Protein AF-A0AA38FNU3-F1 (afdb_monomer_lite)

InterPro domains:
  IPR005162 Retrotransposon-derived protein PEG10, N-terminal capsid-like domain [PF03732] (2-72)

pLDDT: mean 79.21, std 12.97, range [36.06, 91.69]

Secondary structure (DSSP, 8-state):
---THHHHHHHTSPTTS--SHHHHHHHHHHHHS----HHHHHHHHHT----TT--HHHHHHHHHHHHTTS-GGG-------

Radius of gyration: 19.13 Å; chains: 1; bounding box: 38×35×52 Å

Organism: Taxus chinensis (NCBI:txid29808)

Foldseek 3Di:
DQDDPRVVVVVPDPPPCDPDDVSVVVVCCVVPVPPPVLVVLVVVLVPQDDDPPHDPVVSVVVNVVSVVPRDPVVPPPPPDD

Sequence (81 aa):
TLRDNAADWFYHLPARTITDWDTMTTQFEQCFKPVEDVHALLAQISQIKKESQEPMREFVAKFNKLINKIPVNTRTIDQIH

Structure (mmCIF, N/CA/C/O backbone):
data_AF-A0AA38FNU3-F1
#
_entry.id   AF-A0AA38FNU3-F1
#
loop_
_atom_site.group_PDB
_atom_site.id
_atom_site.type_symbol
_atom_site.label_atom_id
_atom_site.label_alt_id
_atom_site.label_comp_id
_atom_site.label_asym_id
_atom_site.label_entity_id
_atom_site.label_seq_id
_atom_site.pdbx_PDB_ins_code
_atom_site.Cartn_x
_atom_site.Cartn_y
_atom_site.Cartn_z
_atom_site.occupancy
_atom_site.B_iso_or_equiv
_atom_site.auth_seq_id
_atom_site.auth_comp_id
_atom_site.auth_asym_id
_atom_site.auth_atom_id
_atom_site.pdbx_PDB_model_num
ATOM 1 N N . THR A 1 1 ? 0.287 11.685 -19.324 1.00 57.41 1 THR A N 1
ATOM 2 C CA . THR A 1 1 ? 1.758 11.735 -19.454 1.00 57.41 1 THR A CA 1
ATOM 3 C C . THR A 1 1 ? 2.370 11.216 -18.171 1.00 57.41 1 THR A C 1
ATOM 5 O O . THR A 1 1 ? 1.843 11.547 -17.114 1.00 57.41 1 THR A O 1
ATOM 8 N N . LEU A 1 2 ? 3.413 10.381 -18.252 1.00 73.75 2 LEU A N 1
ATOM 9 C CA . LEU A 1 2 ? 4.216 10.005 -17.078 1.00 73.75 2 LEU A CA 1
ATOM 10 C C . LEU A 1 2 ? 4.864 11.276 -16.512 1.00 73.75 2 LEU A C 1
ATOM 12 O O . LEU A 1 2 ? 5.292 12.134 -17.286 1.00 73.75 2 LEU A O 1
ATOM 16 N N . ARG A 1 3 ? 4.877 11.430 -15.187 1.00 83.69 3 ARG A N 1
ATOM 17 C CA . ARG A 1 3 ? 5.446 12.597 -14.498 1.00 83.69 3 ARG A CA 1
ATOM 18 C C . ARG A 1 3 ? 6.400 12.140 -13.404 1.00 83.69 3 ARG A C 1
ATOM 20 O O . ARG A 1 3 ? 6.195 11.071 -12.829 1.00 83.69 3 ARG A O 1
ATOM 27 N N . ASP A 1 4 ? 7.406 12.966 -13.143 1.00 85.50 4 ASP A N 1
ATOM 28 C CA . ASP A 1 4 ? 8.330 12.841 -12.014 1.00 85.50 4 ASP A CA 1
ATOM 29 C C . ASP A 1 4 ? 8.887 11.410 -11.880 1.00 85.50 4 ASP A C 1
ATOM 31 O O . ASP A 1 4 ? 9.420 10.858 -12.844 1.00 85.50 4 ASP A O 1
ATOM 35 N N . ASN A 1 5 ? 8.695 10.777 -10.722 1.00 81.06 5 ASN A N 1
ATOM 36 C CA . ASN A 1 5 ? 9.208 9.445 -10.389 1.00 81.06 5 ASN A CA 1
ATOM 37 C C . ASN A 1 5 ? 8.772 8.348 -11.376 1.00 81.06 5 ASN A C 1
ATOM 39 O O . ASN A 1 5 ? 9.505 7.386 -11.588 1.00 81.06 5 ASN A O 1
ATOM 43 N N . ALA A 1 6 ? 7.594 8.478 -11.993 1.00 84.69 6 ALA A N 1
ATOM 44 C CA . ALA A 1 6 ? 7.103 7.502 -12.965 1.00 84.69 6 ALA A CA 1
ATOM 45 C C . ALA A 1 6 ? 7.805 7.627 -14.325 1.00 84.69 6 ALA A C 1
ATOM 47 O O . ALA A 1 6 ? 8.006 6.627 -15.013 1.00 84.69 6 ALA A O 1
ATOM 48 N N . ALA A 1 7 ? 8.183 8.850 -14.712 1.00 85.31 7 ALA A N 1
ATOM 49 C CA . ALA A 1 7 ? 9.002 9.074 -15.897 1.00 85.31 7 ALA A CA 1
ATOM 50 C C . ALA A 1 7 ? 10.436 8.594 -15.644 1.00 85.31 7 ALA A C 1
ATOM 52 O O . ALA A 1 7 ? 10.984 7.864 -16.464 1.00 85.31 7 ALA A O 1
ATOM 53 N N . ASP A 1 8 ? 10.998 8.947 -14.487 1.00 88.62 8 ASP A N 1
ATOM 54 C CA . ASP A 1 8 ? 12.351 8.559 -14.092 1.00 88.62 8 ASP A CA 1
ATOM 55 C C . ASP A 1 8 ? 12.531 7.035 -14.070 1.00 88.62 8 ASP A C 1
ATOM 57 O O . ASP A 1 8 ? 13.437 6.515 -14.716 1.00 88.62 8 ASP A O 1
ATOM 61 N N . TRP A 1 9 ? 11.602 6.302 -13.448 1.00 89.12 9 TRP A N 1
ATOM 62 C CA . TRP A 1 9 ? 11.591 4.837 -13.475 1.00 89.12 9 TRP A CA 1
ATOM 63 C C . TRP A 1 9 ? 11.596 4.283 -14.901 1.00 89.12 9 TRP A C 1
ATOM 65 O O . TRP A 1 9 ? 12.443 3.460 -15.228 1.00 89.12 9 TRP A O 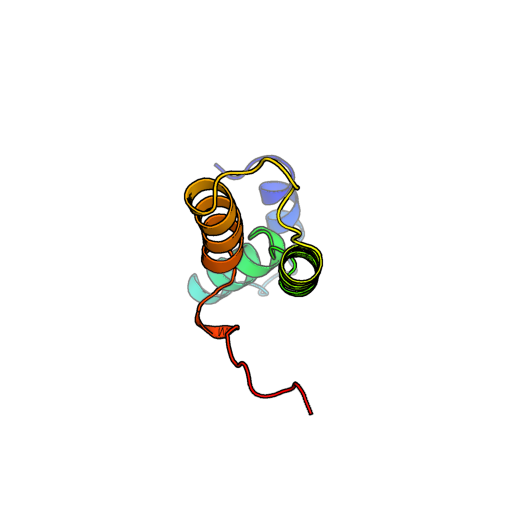1
ATOM 75 N N . PHE A 1 10 ? 10.685 4.754 -15.758 1.00 85.62 10 PHE A N 1
ATOM 76 C CA . PHE A 1 10 ? 10.516 4.211 -17.106 1.00 85.62 10 PHE A CA 1
ATOM 77 C C . PHE A 1 10 ? 11.757 4.425 -17.984 1.00 85.62 10 PHE A C 1
ATOM 79 O O . PHE A 1 10 ? 12.156 3.519 -18.715 1.00 85.62 10 PHE A O 1
ATOM 86 N N . TYR A 1 11 ? 12.390 5.600 -17.900 1.00 86.75 11 TYR A N 1
ATOM 87 C CA . TYR A 1 11 ? 13.578 5.919 -18.699 1.00 86.75 11 TYR A CA 1
ATOM 88 C C . TYR A 1 11 ? 14.857 5.223 -18.213 1.00 86.75 11 TYR A C 1
ATOM 90 O O . TYR A 1 11 ? 15.796 5.091 -18.997 1.00 86.75 11 TYR A O 1
ATOM 98 N N . HIS A 1 12 ? 14.893 4.746 -16.966 1.00 88.50 12 HIS A N 1
ATOM 99 C CA . HIS A 1 12 ? 16.031 4.010 -16.402 1.00 88.50 12 HIS A CA 1
ATOM 100 C C . HIS A 1 12 ? 15.925 2.484 -16.546 1.00 88.50 12 HIS A C 1
ATOM 102 O O . HIS A 1 12 ? 16.824 1.761 -16.109 1.00 88.50 12 HIS A O 1
ATOM 108 N N . LEU A 1 13 ? 14.863 1.966 -17.168 1.00 85.50 13 LEU A N 1
ATOM 109 C CA . LEU A 1 13 ? 14.737 0.531 -17.405 1.00 85.50 13 LEU A CA 1
ATOM 110 C C . LEU A 1 13 ? 15.776 0.046 -18.431 1.00 85.50 13 LEU A C 1
ATOM 112 O O . LEU A 1 13 ? 15.969 0.686 -19.469 1.00 85.50 13 LEU A O 1
ATOM 116 N N . PRO A 1 14 ? 16.421 -1.115 -18.206 1.00 84.69 14 PRO A N 1
ATOM 117 C CA . PRO A 1 14 ? 17.325 -1.689 -19.191 1.00 84.69 14 PRO A CA 1
ATOM 118 C C . PRO A 1 14 ? 16.604 -1.958 -20.517 1.00 84.69 14 PRO A C 1
ATOM 120 O O . PRO A 1 14 ? 15.429 -2.345 -20.546 1.00 84.69 14 PRO A O 1
ATOM 123 N N . ALA A 1 15 ? 17.316 -1.803 -21.633 1.00 81.44 15 ALA A N 1
ATOM 124 C CA . ALA A 1 15 ? 16.761 -2.100 -22.948 1.00 81.44 15 ALA A CA 1
ATOM 125 C C . ALA A 1 15 ? 16.234 -3.546 -23.004 1.00 81.44 15 ALA A C 1
ATOM 127 O O . ALA A 1 15 ? 16.905 -4.472 -22.554 1.00 81.44 15 ALA A O 1
ATOM 128 N N . ARG A 1 16 ? 15.048 -3.735 -23.600 1.00 80.75 16 ARG A N 1
ATOM 129 C CA . ARG A 1 16 ? 14.332 -5.026 -23.710 1.00 80.75 16 ARG A CA 1
ATOM 130 C C . ARG A 1 16 ? 13.785 -5.609 -22.396 1.00 80.75 16 ARG A C 1
ATOM 132 O O . ARG A 1 16 ? 13.364 -6.757 -22.398 1.00 80.75 16 ARG A O 1
ATOM 139 N N . THR A 1 17 ? 13.736 -4.840 -21.308 1.00 79.31 17 THR A N 1
ATOM 140 C CA . THR A 1 17 ? 13.099 -5.289 -20.049 1.00 79.31 17 THR A CA 1
ATOM 141 C C . THR A 1 17 ? 11.574 -5.346 -20.157 1.00 79.31 17 THR A C 1
ATOM 143 O O . THR A 1 17 ? 10.938 -6.198 -19.547 1.00 79.31 17 THR A O 1
ATOM 146 N N . ILE A 1 18 ? 10.989 -4.450 -20.954 1.00 83.38 18 ILE A N 1
ATOM 147 C CA . ILE A 1 18 ? 9.559 -4.417 -21.257 1.00 83.38 18 ILE A CA 1
ATOM 148 C C . ILE A 1 18 ? 9.408 -4.679 -22.753 1.00 83.38 18 ILE A C 1
ATOM 150 O O . ILE A 1 18 ? 9.752 -3.831 -23.577 1.00 83.38 18 ILE A O 1
ATOM 154 N N . THR A 1 19 ? 8.938 -5.873 -23.101 1.00 87.38 19 THR A N 1
ATOM 155 C CA . THR A 1 19 ? 8.725 -6.305 -24.493 1.00 87.38 19 THR A CA 1
ATOM 156 C C . THR A 1 19 ? 7.263 -6.280 -24.917 1.00 87.38 19 THR A C 1
ATOM 158 O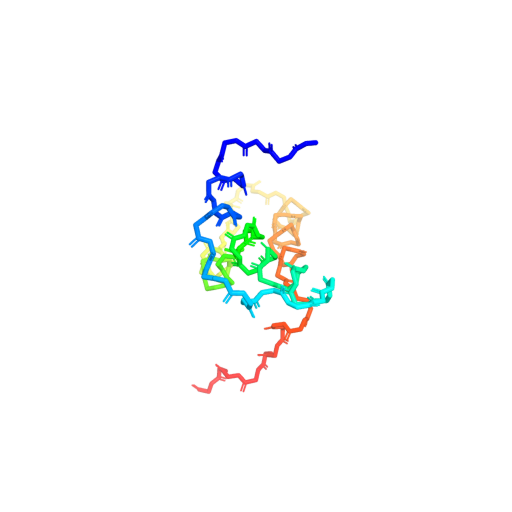 O . THR A 1 19 ? 6.965 -6.305 -26.108 1.00 87.38 19 THR A O 1
ATOM 161 N N . ASP A 1 20 ? 6.358 -6.207 -23.950 1.00 90.06 20 ASP A N 1
ATOM 162 C CA . ASP A 1 20 ? 4.916 -6.243 -24.133 1.00 90.06 20 ASP A CA 1
ATOM 163 C C . ASP A 1 20 ? 4.217 -5.428 -23.037 1.00 90.06 20 ASP A C 1
ATOM 165 O O . ASP A 1 20 ? 4.801 -5.044 -22.017 1.00 90.06 20 ASP A O 1
ATOM 169 N N . TRP A 1 21 ? 2.945 -5.133 -23.287 1.00 86.44 21 TRP A N 1
ATOM 170 C CA . TRP A 1 21 ? 2.127 -4.300 -22.413 1.00 86.44 21 TRP A CA 1
ATOM 171 C C . TRP A 1 21 ? 1.838 -4.946 -21.049 1.00 86.44 21 TRP A C 1
ATOM 173 O O . TRP A 1 21 ? 1.714 -4.237 -20.048 1.00 86.44 21 TRP A O 1
ATOM 183 N N . ASP A 1 22 ? 1.755 -6.275 -20.982 1.00 88.62 22 ASP A N 1
ATOM 184 C CA . ASP A 1 22 ? 1.439 -6.999 -19.747 1.00 88.62 22 ASP A CA 1
ATOM 185 C C . ASP A 1 22 ? 2.601 -6.911 -18.747 1.00 88.62 22 ASP A C 1
ATOM 187 O O . ASP A 1 22 ? 2.425 -6.538 -17.583 1.00 88.62 22 ASP A O 1
ATOM 191 N N . THR A 1 23 ? 3.821 -7.100 -19.252 1.00 86.94 23 THR A N 1
ATOM 192 C CA . THR A 1 23 ? 5.065 -6.922 -18.499 1.00 86.94 23 THR A CA 1
ATOM 193 C C . THR A 1 23 ? 5.222 -5.481 -18.012 1.00 86.94 23 THR A C 1
ATOM 195 O O . THR A 1 23 ? 5.583 -5.258 -16.853 1.00 86.94 23 THR A O 1
ATOM 1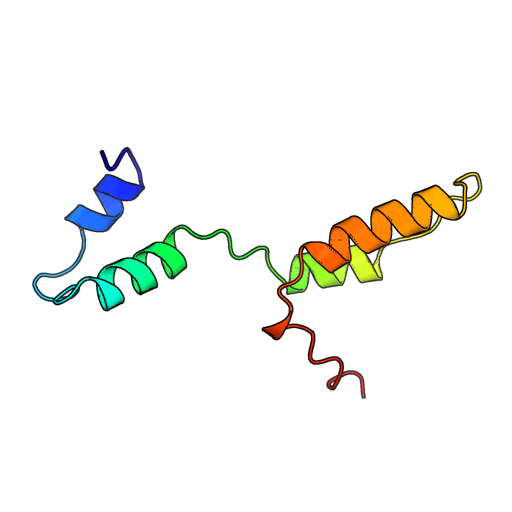98 N N . MET A 1 24 ? 4.904 -4.492 -18.862 1.00 87.81 24 MET A N 1
ATOM 199 C CA . MET A 1 24 ? 4.917 -3.075 -18.472 1.00 87.81 24 MET A CA 1
ATOM 200 C C . MET A 1 24 ? 3.978 -2.812 -17.299 1.00 87.81 24 MET A C 1
ATOM 202 O O . MET A 1 24 ? 4.367 -2.180 -16.318 1.00 87.81 24 MET A O 1
ATOM 206 N N . THR A 1 25 ? 2.744 -3.297 -17.418 1.00 86.81 25 THR A N 1
ATOM 207 C CA . THR A 1 25 ? 1.690 -3.061 -16.434 1.00 86.81 25 THR A CA 1
ATOM 208 C C . THR A 1 25 ? 2.048 -3.718 -15.104 1.00 86.81 25 THR A C 1
ATOM 210 O O . THR A 1 25 ? 1.989 -3.066 -14.065 1.00 86.81 25 THR A O 1
ATOM 213 N N . THR A 1 26 ? 2.524 -4.963 -15.133 1.00 84.75 26 THR A N 1
ATOM 214 C CA . THR A 1 26 ? 2.934 -5.700 -13.931 1.00 84.75 26 THR A CA 1
ATOM 215 C C . THR A 1 26 ? 4.086 -5.019 -13.190 1.00 84.75 26 THR A C 1
ATOM 217 O O . THR A 1 26 ? 4.000 -4.830 -11.977 1.00 84.75 26 THR A O 1
ATOM 220 N N . GLN A 1 27 ? 5.156 -4.613 -13.884 1.00 85.69 27 GLN A N 1
ATOM 221 C CA . GLN A 1 27 ? 6.284 -3.949 -13.217 1.00 85.69 27 GLN A CA 1
ATOM 222 C C . GLN A 1 27 ? 5.906 -2.560 -12.701 1.00 85.69 27 GLN A C 1
ATOM 224 O O . GLN A 1 27 ? 6.300 -2.183 -11.598 1.00 85.69 27 GLN A O 1
ATOM 229 N N . PHE A 1 28 ? 5.105 -1.812 -13.463 1.00 86.12 28 PHE A N 1
ATOM 230 C CA . PHE A 1 28 ? 4.601 -0.520 -13.011 1.00 86.12 28 PHE A CA 1
ATOM 231 C C . PHE A 1 28 ? 3.767 -0.672 -11.736 1.00 86.12 28 PHE A C 1
ATOM 233 O O . PHE A 1 28 ? 3.963 0.070 -10.775 1.00 86.12 28 PHE A O 1
ATOM 240 N N . GLU A 1 29 ? 2.875 -1.662 -11.684 1.00 82.81 29 GLU A N 1
ATOM 241 C CA . GLU A 1 29 ? 2.123 -1.962 -10.470 1.00 82.81 29 GLU A CA 1
ATOM 242 C C . GLU A 1 29 ? 3.039 -2.365 -9.311 1.00 82.81 29 GLU A C 1
ATOM 244 O O . GLU A 1 29 ? 2.859 -1.871 -8.208 1.00 82.81 29 GLU A O 1
ATOM 249 N N . GLN A 1 30 ? 4.063 -3.187 -9.523 1.00 79.44 30 GLN A N 1
ATOM 250 C CA . GLN A 1 30 ? 4.991 -3.545 -8.443 1.00 79.44 30 GLN A CA 1
ATOM 251 C C . GLN A 1 30 ? 5.762 -2.340 -7.883 1.00 79.44 30 GLN A C 1
ATOM 253 O O . GLN A 1 30 ? 6.011 -2.283 -6.681 1.00 79.44 30 GLN A O 1
ATOM 258 N N . CYS A 1 31 ? 6.137 -1.380 -8.732 1.00 80.69 31 CYS A N 1
ATOM 259 C CA . CYS A 1 31 ? 6.908 -0.209 -8.316 1.00 80.69 31 CYS A CA 1
ATOM 260 C C . CYS A 1 31 ? 6.048 0.918 -7.726 1.00 80.69 31 CYS A C 1
ATOM 262 O O . CYS A 1 31 ? 6.502 1.615 -6.820 1.00 80.69 31 CYS A O 1
ATOM 264 N N . PHE A 1 32 ? 4.836 1.129 -8.246 1.00 80.00 32 PHE A N 1
ATOM 265 C CA . PHE A 1 32 ? 4.022 2.311 -7.930 1.00 80.00 32 PHE A CA 1
ATOM 266 C C . PHE A 1 32 ? 2.709 2.006 -7.226 1.00 80.00 32 PHE A C 1
ATOM 268 O O . PHE A 1 32 ? 2.099 2.923 -6.668 1.00 80.00 32 PHE A O 1
ATOM 275 N N . LYS A 1 33 ? 2.243 0.755 -7.230 1.00 72.38 33 LYS A N 1
ATOM 276 C CA . LYS A 1 33 ? 1.102 0.392 -6.398 1.00 72.38 33 LYS A CA 1
ATOM 277 C C . LYS A 1 33 ? 1.604 0.438 -4.960 1.00 72.38 33 LYS A C 1
ATOM 279 O O . LYS A 1 33 ? 2.593 -0.227 -4.647 1.00 72.38 33 LYS A O 1
ATOM 284 N N . PRO A 1 34 ? 0.969 1.222 -4.077 1.00 65.88 34 PRO A N 1
ATOM 285 C CA . PRO A 1 34 ? 1.288 1.134 -2.671 1.00 65.88 34 PRO A CA 1
ATOM 286 C C . PRO A 1 34 ? 1.019 -0.310 -2.267 1.00 65.88 34 PRO A C 1
ATOM 288 O O . PRO A 1 34 ? -0.126 -0.769 -2.275 1.00 65.88 34 PRO A O 1
ATOM 291 N N . VAL A 1 35 ? 2.085 -1.039 -1.945 1.00 64.31 35 VAL A N 1
ATOM 292 C CA . VAL A 1 35 ? 1.964 -2.202 -1.083 1.00 64.31 35 VAL A CA 1
ATOM 293 C C . VAL A 1 35 ? 1.523 -1.589 0.235 1.00 64.31 35 VAL A C 1
ATOM 295 O O . VAL A 1 35 ? 2.350 -1.131 1.019 1.00 64.31 35 VAL A O 1
ATOM 298 N N . GLU A 1 36 ? 0.208 -1.438 0.433 1.00 63.53 36 GLU A N 1
ATOM 299 C CA . GLU A 1 36 ? -0.309 -1.295 1.784 1.00 63.53 36 GLU A CA 1
ATOM 300 C C . GLU A 1 36 ? 0.286 -2.487 2.515 1.00 63.53 36 GLU A C 1
ATOM 302 O O . GLU A 1 36 ? -0.028 -3.630 2.182 1.00 63.53 36 GLU A O 1
ATOM 307 N N . ASP A 1 37 ? 1.263 -2.208 3.379 1.00 73.81 37 ASP A N 1
ATOM 308 C CA . ASP A 1 37 ? 2.022 -3.246 4.043 1.00 73.81 37 ASP A CA 1
ATOM 309 C C . ASP A 1 37 ? 1.007 -4.065 4.828 1.00 73.81 37 ASP A C 1
ATOM 311 O O . ASP A 1 37 ? 0.446 -3.618 5.832 1.00 73.81 37 ASP A O 1
ATOM 315 N N . VAL A 1 38 ? 0.695 -5.240 4.290 1.00 74.00 38 VAL A N 1
ATOM 316 C CA . VAL A 1 38 ? -0.329 -6.116 4.838 1.00 74.00 38 VAL A CA 1
ATOM 317 C C . VAL A 1 38 ? 0.056 -6.463 6.272 1.00 74.00 38 VAL A C 1
ATOM 319 O O . VAL A 1 38 ? -0.825 -6.542 7.123 1.00 74.00 38 VAL A O 1
ATOM 322 N N . HIS A 1 39 ? 1.354 -6.545 6.586 1.00 73.56 39 HIS A N 1
ATOM 323 C CA . HIS A 1 39 ? 1.833 -6.721 7.951 1.00 73.56 39 HIS A CA 1
ATOM 324 C C . HIS A 1 39 ? 1.558 -5.489 8.819 1.00 73.56 39 HIS A C 1
ATOM 326 O O . HIS A 1 39 ? 1.079 -5.645 9.940 1.00 73.56 39 HIS A O 1
ATOM 332 N N . ALA A 1 40 ? 1.766 -4.271 8.313 1.00 80.62 40 ALA A N 1
ATOM 333 C CA . ALA A 1 40 ? 1.413 -3.045 9.033 1.00 80.62 40 ALA A CA 1
ATOM 334 C C . ALA A 1 40 ? -0.104 -2.892 9.242 1.00 80.62 40 ALA A C 1
ATOM 336 O O . ALA A 1 40 ? -0.534 -2.412 10.293 1.00 80.62 40 ALA A O 1
ATOM 337 N N . LEU A 1 41 ? -0.932 -3.299 8.276 1.00 82.06 41 LEU A N 1
ATOM 338 C CA . LEU A 1 41 ? -2.391 -3.325 8.421 1.00 82.06 41 LEU A CA 1
ATOM 339 C C . LEU A 1 41 ? -2.829 -4.373 9.448 1.00 82.06 41 LEU A C 1
ATOM 341 O O . LEU A 1 41 ? -3.636 -4.065 10.321 1.00 82.06 41 LEU A O 1
ATOM 345 N N . LEU A 1 42 ? -2.271 -5.585 9.393 1.00 82.81 42 LEU A N 1
ATOM 346 C CA . LEU A 1 42 ? -2.536 -6.644 10.370 1.00 82.81 42 LEU A CA 1
ATOM 347 C C . LEU A 1 42 ? -2.085 -6.242 11.781 1.00 82.81 42 LEU A C 1
ATOM 349 O O . LEU A 1 42 ? -2.810 -6.490 12.742 1.00 82.81 42 LEU A O 1
ATOM 353 N N . ALA A 1 43 ? -0.941 -5.566 11.913 1.00 84.31 43 ALA A N 1
ATOM 354 C CA . ALA A 1 43 ? -0.465 -5.022 13.182 1.00 84.31 43 ALA A CA 1
ATOM 355 C C . ALA A 1 43 ? -1.387 -3.916 13.723 1.00 84.31 43 ALA A C 1
ATOM 357 O O . ALA A 1 43 ? -1.652 -3.862 14.920 1.00 84.31 43 ALA A O 1
ATOM 358 N N . GLN A 1 44 ? -1.928 -3.054 12.858 1.00 85.38 44 GLN A N 1
ATOM 359 C CA . GLN A 1 44 ? -2.925 -2.057 13.265 1.00 85.38 44 GLN A CA 1
ATOM 360 C C . GLN A 1 44 ? -4.243 -2.708 13.697 1.00 85.38 44 GLN A C 1
ATOM 362 O O . GLN A 1 44 ? -4.850 -2.274 14.674 1.00 85.38 44 GLN A O 1
ATOM 367 N N . ILE A 1 45 ? -4.676 -3.763 13.001 1.00 86.88 45 ILE A N 1
ATOM 368 C CA . ILE A 1 45 ? -5.876 -4.525 13.362 1.00 86.88 45 ILE A CA 1
ATOM 369 C C . ILE A 1 45 ? -5.680 -5.239 14.699 1.00 86.88 45 ILE A C 1
ATOM 371 O O . ILE A 1 45 ? -6.579 -5.198 15.529 1.00 86.88 45 ILE A O 1
ATOM 375 N N . SER A 1 46 ? -4.522 -5.854 14.952 1.00 84.12 46 SER A N 1
ATOM 376 C CA . SER A 1 46 ? -4.262 -6.536 16.229 1.00 84.12 46 SER A CA 1
ATOM 377 C C . SER A 1 46 ? -4.179 -5.567 17.412 1.00 84.12 46 SER A C 1
ATOM 379 O O . SER A 1 46 ? -4.487 -5.935 18.544 1.00 84.12 46 SER A O 1
ATOM 381 N N . GLN A 1 47 ? -3.801 -4.314 17.150 1.00 86.88 47 GLN A N 1
ATOM 382 C CA . GLN A 1 47 ? -3.720 -3.253 18.150 1.00 86.88 47 GLN A CA 1
ATOM 383 C C . GLN A 1 47 ? -5.021 -2.464 18.320 1.00 86.88 47 GLN A C 1
ATOM 385 O O . GLN A 1 47 ? -5.093 -1.623 19.221 1.00 86.88 47 GLN A O 1
ATOM 390 N N . ILE A 1 48 ? -6.050 -2.712 17.500 1.00 86.88 48 ILE A N 1
ATOM 391 C CA . ILE A 1 48 ? -7.314 -1.990 17.618 1.00 86.88 48 ILE A CA 1
ATOM 392 C C . ILE A 1 48 ? -7.967 -2.328 18.962 1.00 86.88 48 ILE A C 1
ATOM 394 O O . ILE A 1 48 ? -8.265 -3.478 19.286 1.00 86.88 48 ILE A O 1
ATOM 398 N N . LYS A 1 49 ? -8.177 -1.304 19.782 1.00 85.62 49 LYS A N 1
ATOM 399 C CA . LYS A 1 49 ? -8.843 -1.432 21.076 1.00 85.62 49 LYS A CA 1
ATOM 400 C C . LYS A 1 49 ? -10.081 -0.568 21.054 1.00 85.62 49 LYS A C 1
ATOM 402 O O . LYS A 1 49 ? -10.022 0.588 20.644 1.00 85.62 49 LYS A O 1
ATOM 407 N N . LYS A 1 50 ? -11.190 -1.134 21.519 1.00 85.38 50 LYS A N 1
ATOM 408 C CA . LYS A 1 50 ? -12.386 -0.351 21.784 1.00 85.38 50 LYS A CA 1
ATOM 409 C C . LYS A 1 50 ? -12.094 0.604 22.940 1.00 85.38 50 LYS A C 1
ATOM 411 O O . LYS A 1 50 ? -11.687 0.172 24.019 1.00 85.38 50 LYS A O 1
ATOM 416 N N . GLU A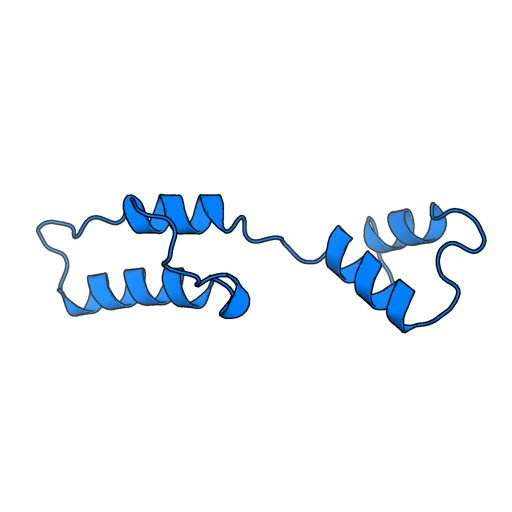 1 51 ? -12.339 1.890 22.729 1.00 87.00 51 GLU A N 1
ATOM 417 C CA . GLU A 1 51 ? -12.230 2.878 23.802 1.00 87.00 51 GLU A CA 1
ATOM 418 C C . GLU A 1 51 ? -13.414 2.744 24.774 1.00 87.00 51 GLU A C 1
ATOM 420 O O . GLU A 1 51 ? -14.505 2.294 24.403 1.00 87.00 51 GLU A O 1
ATOM 425 N N . SER A 1 52 ? -13.218 3.129 26.040 1.00 81.44 52 SER A N 1
ATOM 426 C CA . SER A 1 52 ? -14.206 2.907 27.112 1.00 81.44 52 SER A CA 1
ATOM 427 C C . SER A 1 52 ? -15.583 3.515 26.787 1.00 81.44 52 SER A C 1
ATOM 429 O O . SER A 1 52 ? -16.613 2.888 27.030 1.00 81.44 52 SER A O 1
ATOM 431 N N . GLN A 1 53 ? -15.610 4.676 26.122 1.00 89.19 53 GLN A N 1
ATOM 432 C CA . GLN A 1 53 ? -16.839 5.389 25.738 1.00 89.19 53 GLN A CA 1
ATOM 433 C C . GLN A 1 53 ? -17.253 5.218 24.266 1.00 89.19 53 GLN A C 1
ATOM 435 O O . GLN A 1 53 ? -18.275 5.757 23.854 1.00 89.19 53 GLN A O 1
ATOM 440 N N . GLU A 1 54 ? -16.506 4.4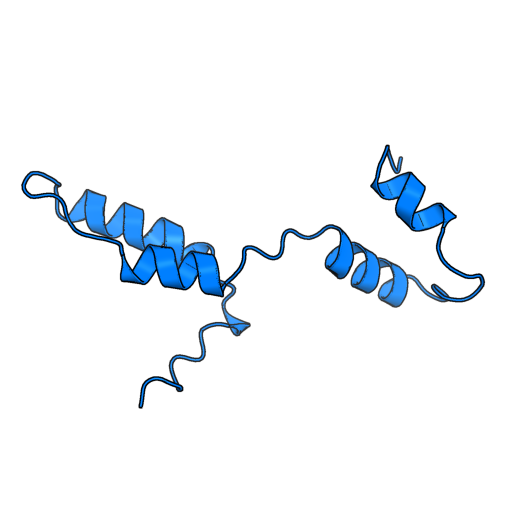56 23.465 1.00 85.69 54 GLU A N 1
ATOM 441 C CA . GLU A 1 54 ? -16.805 4.294 22.039 1.00 85.69 54 GLU A CA 1
ATOM 442 C C . GLU A 1 54 ? -18.067 3.435 21.815 1.00 85.69 54 GLU A C 1
ATOM 444 O O . GLU A 1 54 ? -18.137 2.303 22.302 1.00 85.69 54 GLU A O 1
ATOM 449 N N . PRO A 1 55 ? -19.069 3.890 21.050 1.00 91.69 55 PRO A N 1
ATOM 450 C CA . PRO A 1 55 ? -20.193 3.043 20.670 1.00 91.69 55 PRO A CA 1
ATOM 451 C C . PRO A 1 55 ? -19.725 1.813 19.881 1.00 91.69 55 PRO A C 1
ATOM 453 O O . PRO A 1 55 ? -18.899 1.917 18.978 1.00 91.69 55 PRO A O 1
ATOM 456 N N . MET A 1 56 ? -20.314 0.640 20.144 1.00 89.50 56 MET A N 1
ATOM 457 C CA . MET A 1 56 ? -19.949 -0.608 19.446 1.00 89.50 56 MET A CA 1
ATOM 458 C C . MET A 1 56 ? -19.996 -0.469 17.914 1.00 89.50 56 MET A C 1
ATOM 460 O O . MET A 1 56 ? -19.144 -0.991 17.201 1.00 89.50 56 MET A O 1
ATOM 464 N N . ARG A 1 57 ? -20.972 0.291 17.403 1.00 89.31 57 ARG A N 1
ATOM 465 C CA . ARG A 1 57 ? -21.118 0.578 15.971 1.00 89.31 57 ARG A CA 1
ATOM 466 C C . ARG A 1 57 ? -19.899 1.296 15.384 1.00 89.31 57 ARG A C 1
ATOM 468 O O . ARG A 1 57 ? -19.521 1.014 14.251 1.00 89.31 57 ARG A O 1
ATOM 475 N N . GLU A 1 58 ? -19.301 2.216 16.132 1.00 87.88 58 GLU A N 1
ATOM 476 C CA . GLU A 1 58 ? -18.136 2.983 15.683 1.00 87.88 58 GLU A CA 1
ATOM 477 C C . GLU A 1 58 ? -16.873 2.127 15.697 1.00 87.88 58 GLU A C 1
ATOM 479 O O . GLU A 1 58 ? -16.129 2.128 14.715 1.00 87.88 58 GLU A O 1
ATOM 484 N N . PHE A 1 59 ? -16.705 1.302 16.733 1.00 90.56 59 PHE A N 1
ATOM 485 C CA . PHE A 1 59 ? -15.626 0.319 16.791 1.00 90.56 59 PHE A CA 1
ATOM 486 C C . PHE A 1 59 ? -15.664 -0.634 15.584 1.00 90.56 59 PHE A C 1
ATOM 488 O O . PHE A 1 59 ? -14.671 -0.793 14.872 1.00 90.56 59 PHE A O 1
ATOM 495 N N . VAL A 1 60 ? -16.835 -1.212 15.294 1.00 88.44 60 VAL A N 1
ATOM 496 C CA . VAL A 1 60 ? -17.031 -2.107 14.140 1.00 88.44 60 VAL A CA 1
ATOM 497 C C . VAL A 1 60 ? -16.745 -1.384 12.821 1.00 88.44 60 VAL A C 1
ATOM 499 O O . VAL A 1 60 ? -16.139 -1.963 11.920 1.00 88.44 60 VAL A O 1
ATOM 502 N N . ALA A 1 61 ? -17.122 -0.109 12.693 1.00 90.06 61 ALA A N 1
ATOM 503 C CA . ALA A 1 61 ? -16.814 0.680 11.504 1.00 90.06 61 ALA A CA 1
ATOM 504 C C . ALA A 1 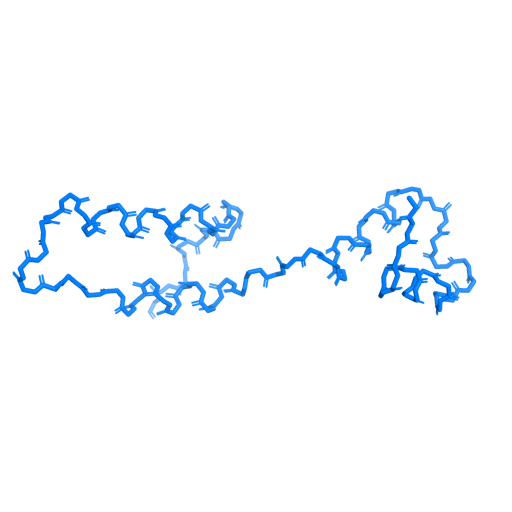61 ? -15.299 0.894 11.320 1.00 90.06 61 ALA A C 1
ATOM 506 O O . ALA A 1 61 ? -14.800 0.744 10.202 1.00 90.06 61 ALA A O 1
ATOM 507 N N . LYS A 1 62 ? -14.554 1.191 12.396 1.00 89.25 62 LYS A N 1
ATOM 508 C CA . LYS A 1 62 ? -13.084 1.314 12.361 1.00 89.25 62 LYS A CA 1
ATOM 509 C C . LYS A 1 62 ? -12.421 -0.009 11.978 1.00 89.25 62 LYS A C 1
ATOM 511 O O . LYS A 1 62 ? -11.565 -0.026 11.095 1.00 89.25 62 LYS A O 1
ATOM 516 N N . PHE A 1 63 ? -12.864 -1.111 12.581 1.00 88.12 63 PHE A N 1
ATOM 517 C CA . PHE A 1 63 ? -12.368 -2.453 12.277 1.00 88.12 63 PHE A CA 1
ATOM 518 C C . PHE A 1 63 ? -12.596 -2.826 10.805 1.00 88.12 63 PHE A C 1
ATOM 520 O O . PHE A 1 63 ? -11.657 -3.178 10.089 1.00 88.12 63 PHE A O 1
ATOM 527 N N . ASN A 1 64 ? -13.825 -2.658 10.310 1.00 87.88 64 ASN A N 1
ATOM 528 C CA . ASN A 1 64 ? -14.176 -2.969 8.924 1.00 87.88 64 ASN A CA 1
ATOM 529 C C . ASN A 1 64 ? -13.418 -2.097 7.920 1.00 87.88 64 ASN A C 1
ATOM 531 O O . ASN A 1 64 ? -13.038 -2.575 6.853 1.00 87.88 64 ASN A O 1
ATOM 535 N N . LYS A 1 65 ? -13.148 -0.831 8.259 1.00 87.56 65 LYS A N 1
ATOM 536 C CA . LYS A 1 65 ? -12.334 0.057 7.422 1.00 87.56 65 LYS A CA 1
ATOM 537 C C . LYS A 1 65 ? -10.916 -0.487 7.218 1.00 87.56 65 LYS A C 1
ATOM 539 O O . LYS A 1 65 ? -10.384 -0.335 6.124 1.00 87.56 65 LYS A O 1
ATOM 544 N N . LEU A 1 66 ? -10.320 -1.116 8.233 1.00 84.88 66 LEU A N 1
ATOM 545 C CA . LEU A 1 66 ? -8.983 -1.716 8.147 1.00 84.88 66 LEU A CA 1
ATOM 546 C C . LEU A 1 66 ? -9.000 -3.085 7.453 1.00 84.88 66 LEU A C 1
ATOM 548 O O . LEU A 1 66 ? -8.160 -3.343 6.599 1.00 84.88 66 LEU A O 1
ATOM 552 N N . ILE A 1 67 ? -9.985 -3.942 7.733 1.00 83.56 67 ILE A N 1
ATOM 553 C CA . ILE A 1 67 ? -10.110 -5.252 7.065 1.00 83.56 67 ILE A CA 1
ATOM 554 C C . ILE A 1 67 ? -10.394 -5.114 5.564 1.00 83.56 67 ILE A C 1
ATOM 556 O O . ILE A 1 67 ? -9.891 -5.900 4.759 1.00 83.56 67 ILE A O 1
ATOM 560 N N . ASN A 1 68 ? -11.170 -4.107 5.158 1.00 85.38 68 ASN A N 1
ATOM 561 C CA . ASN A 1 68 ? -11.482 -3.869 3.747 1.00 85.38 68 ASN A CA 1
ATOM 562 C C . ASN A 1 68 ? -10.303 -3.306 2.941 1.00 85.38 68 ASN A C 1
ATOM 564 O O . ASN A 1 68 ? -10.368 -3.306 1.716 1.00 85.38 68 ASN A O 1
ATOM 568 N N . LYS A 1 69 ? -9.237 -2.858 3.612 1.00 83.12 69 LYS A N 1
ATOM 569 C CA . LYS A 1 69 ? -7.962 -2.486 2.985 1.00 83.12 69 LYS A CA 1
ATOM 570 C C . LYS A 1 69 ? -7.092 -3.703 2.671 1.00 83.12 69 LYS A C 1
ATOM 572 O O . LYS A 1 69 ? -6.321 -3.681 1.723 1.00 83.12 69 LYS A O 1
ATOM 577 N N . ILE A 1 70 ? -7.254 -4.796 3.421 1.00 78.75 70 ILE A N 1
ATOM 578 C CA . ILE A 1 70 ? -6.496 -6.025 3.186 1.00 78.75 70 ILE A CA 1
ATOM 579 C C . ILE A 1 70 ? -7.034 -6.731 1.930 1.00 78.75 70 ILE A C 1
ATOM 581 O O . ILE A 1 70 ? -8.223 -7.086 1.903 1.00 78.75 70 ILE A O 1
ATOM 585 N N . PRO A 1 71 ? -6.177 -6.981 0.920 1.00 74.19 71 PRO A N 1
ATOM 586 C CA . PRO A 1 71 ? -6.538 -7.733 -0.277 1.00 74.19 71 PRO A CA 1
ATOM 587 C C . PRO A 1 71 ? -7.162 -9.097 0.055 1.00 74.19 71 PRO A C 1
ATOM 589 O O . PRO A 1 71 ? -6.705 -9.814 0.938 1.00 74.19 71 PRO A O 1
ATOM 592 N N . VAL A 1 72 ? -8.216 -9.501 -0.659 1.00 67.56 72 VAL A N 1
ATOM 593 C CA . VAL A 1 72 ? -8.935 -10.762 -0.369 1.00 67.56 72 VAL A CA 1
ATOM 594 C C . VAL A 1 72 ? -8.032 -11.993 -0.536 1.00 67.56 72 VAL A C 1
ATOM 596 O O . VAL A 1 72 ? -8.182 -12.965 0.196 1.00 67.56 72 VAL A O 1
ATOM 599 N N . ASN A 1 73 ? -7.055 -11.929 -1.442 1.00 64.94 73 ASN A N 1
ATOM 600 C CA . ASN A 1 73 ? -6.082 -12.994 -1.689 1.00 64.94 73 ASN A CA 1
ATOM 601 C C . ASN A 1 73 ? -5.024 -13.156 -0.580 1.00 64.94 73 ASN A C 1
ATOM 603 O O . ASN A 1 73 ? -4.330 -14.166 -0.581 1.00 64.94 73 ASN A O 1
ATOM 607 N N . THR A 1 74 ? -4.895 -12.210 0.357 1.00 57.62 74 THR A N 1
ATOM 608 C CA . THR A 1 74 ? -3.982 -12.318 1.512 1.00 57.62 74 THR A CA 1
ATOM 609 C C . THR A 1 74 ? -4.695 -12.734 2.802 1.00 57.62 74 THR A C 1
ATOM 611 O O . THR A 1 74 ? -4.047 -12.936 3.827 1.00 57.62 74 THR A O 1
ATOM 614 N N . ARG A 1 75 ? -6.023 -12.927 2.768 1.00 55.94 75 ARG A N 1
ATOM 615 C CA . ARG A 1 75 ? -6.847 -13.385 3.905 1.00 55.94 75 ARG A CA 1
ATOM 616 C C . ARG A 1 75 ? -6.779 -14.903 4.140 1.00 55.94 75 ARG A C 1
ATOM 618 O O . ARG A 1 75 ? -7.767 -15.499 4.560 1.00 55.94 75 ARG A O 1
ATOM 625 N N . THR A 1 76 ? -5.644 -15.549 3.884 1.00 48.62 76 THR A N 1
ATOM 626 C CA . THR A 1 76 ? -5.393 -16.920 4.358 1.00 48.62 76 THR A CA 1
ATOM 627 C C . THR A 1 76 ? -5.129 -16.875 5.860 1.00 48.62 76 THR A C 1
ATOM 629 O O . THR A 1 76 ? -3.996 -16.739 6.316 1.00 48.62 76 THR A O 1
ATOM 632 N N . ILE A 1 77 ? -6.213 -16.943 6.631 1.00 49.38 77 ILE A N 1
ATOM 633 C CA . ILE A 1 77 ? -6.234 -17.107 8.089 1.00 49.38 77 ILE A CA 1
ATOM 634 C C . ILE A 1 77 ? -5.887 -18.575 8.419 1.00 49.38 77 ILE A C 1
ATOM 636 O O . ILE A 1 77 ? -6.695 -19.279 9.002 1.00 49.38 77 ILE A O 1
ATOM 640 N N . ASP A 1 78 ? -4.711 -19.057 8.004 1.00 46.56 78 ASP A N 1
ATOM 641 C CA . ASP A 1 78 ? -4.277 -20.455 8.233 1.00 46.56 78 ASP A CA 1
ATOM 642 C C . ASP A 1 78 ? -2.847 -20.577 8.795 1.00 46.56 78 ASP A C 1
ATOM 644 O O . ASP A 1 78 ? -2.202 -21.622 8.717 1.00 46.56 78 ASP A O 1
ATOM 648 N N . GLN A 1 79 ? -2.316 -19.513 9.401 1.00 41.12 79 GLN A N 1
ATOM 649 C CA . GLN A 1 79 ? -1.016 -19.552 10.089 1.00 41.12 79 GLN A CA 1
ATOM 650 C C . GLN A 1 79 ? -1.064 -18.785 11.419 1.00 41.12 79 GLN A C 1
ATOM 652 O O . GLN A 1 79 ? -0.265 -17.885 11.665 1.00 41.12 79 GLN A O 1
ATOM 657 N N . ILE A 1 80 ? -2.013 -19.133 12.287 1.00 37.38 80 ILE A N 1
ATOM 658 C CA . ILE A 1 80 ? -1.864 -18.899 13.729 1.00 37.38 80 ILE A CA 1
ATOM 659 C C . ILE A 1 80 ? -1.976 -20.274 14.387 1.00 37.38 80 ILE A C 1
ATOM 661 O O . ILE A 1 80 ? -3.080 -20.774 14.594 1.00 37.38 80 ILE A O 1
ATOM 665 N N . HIS A 1 81 ? -0.819 -20.894 14.621 1.00 36.06 81 HIS A N 1
ATOM 666 C CA . HIS A 1 81 ? -0.645 -22.123 15.393 1.00 36.06 81 HIS A CA 1
ATOM 667 C C . HIS A 1 81 ? 0.115 -21.795 16.677 1.00 36.06 81 HIS A C 1
ATOM 669 O O . HIS A 1 81 ? 1.059 -20.974 16.592 1.00 36.06 81 HIS A O 1
#